Protein AF-A0A7V5XFS3-F1 (afdb_monomer)

Secondary structure (DSSP, 8-state):
--BTTB---GGGEEEEEE-TTS-EEEEESSSS-EEE--HHHHHHHHHHTT---

Organism: NCBI:txid1295609

Foldseek 3Di:
DFA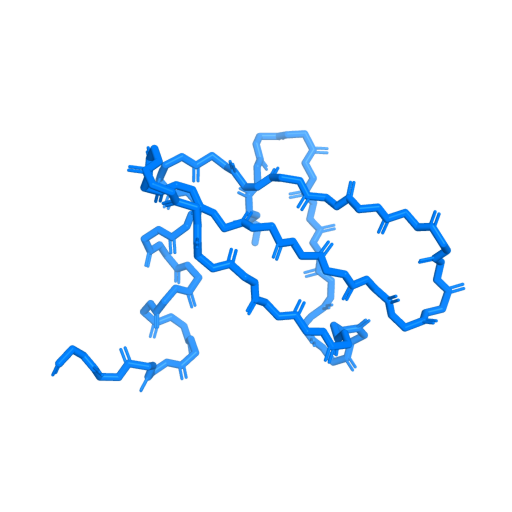PPDDDDPVQWPDWDQDPVQWIWTQGNPDRDIDIGDNVSSVVVCVVVVVDD

Structure (mmCIF, N/CA/C/O backbone):
data_AF-A0A7V5XFS3-F1
#
_entry.id   AF-A0A7V5XFS3-F1
#
loop_
_atom_site.group_PDB
_atom_site.id
_atom_site.type_symbol
_atom_site.label_atom_id
_atom_site.label_alt_id
_atom_site.label_comp_id
_atom_site.label_asym_id
_atom_site.label_entity_id
_atom_site.label_seq_id
_atom_site.pdbx_PDB_ins_code
_atom_site.Cartn_x
_atom_site.Cartn_y
_atom_site.Cartn_z
_atom_site.occupancy
_atom_site.B_iso_or_equiv
_atom_site.auth_seq_id
_atom_site.auth_comp_id
_atom_site.auth_asym_id
_atom_site.auth_atom_id
_atom_site.pdbx_PDB_model_num
ATOM 1 N N . ARG A 1 1 ? -5.311 2.042 -7.914 1.00 86.75 1 ARG A N 1
ATOM 2 C CA . ARG A 1 1 ? -4.085 2.003 -8.762 1.00 86.75 1 ARG A CA 1
ATOM 3 C C . ARG A 1 1 ? -2.985 2.808 -8.077 1.00 86.75 1 ARG A C 1
ATOM 5 O O . ARG A 1 1 ? -3.209 3.982 -7.820 1.00 86.75 1 ARG A O 1
ATOM 12 N N . ILE A 1 2 ? -1.846 2.188 -7.761 1.00 88.00 2 ILE A N 1
ATOM 13 C CA . ILE A 1 2 ? -0.810 2.765 -6.870 1.00 88.00 2 ILE A CA 1
ATOM 14 C C . ILE A 1 2 ? 0.526 3.055 -7.571 1.00 88.00 2 ILE A C 1
ATOM 16 O O . ILE A 1 2 ? 1.356 3.811 -7.069 1.00 88.00 2 ILE A O 1
ATOM 20 N N . HIS A 1 3 ? 0.724 2.496 -8.762 1.00 92.00 3 HIS A N 1
ATOM 21 C CA . HIS A 1 3 ? 1.843 2.783 -9.654 1.00 92.00 3 HIS A CA 1
ATOM 22 C C . HIS A 1 3 ? 1.350 2.693 -11.107 1.00 92.00 3 HIS A C 1
ATOM 24 O O . HIS A 1 3 ? 0.299 2.098 -11.357 1.00 92.00 3 HIS A O 1
ATOM 30 N N . LYS A 1 4 ? 2.084 3.253 -12.083 1.00 88.94 4 LYS A N 1
ATOM 31 C CA . LYS A 1 4 ? 1.685 3.146 -13.503 1.00 88.94 4 LYS A CA 1
ATOM 32 C C . LYS A 1 4 ? 1.597 1.688 -13.970 1.00 88.94 4 LYS A C 1
ATOM 34 O O . LYS A 1 4 ? 0.714 1.353 -14.748 1.00 88.94 4 LYS A O 1
ATOM 39 N N . SER A 1 5 ? 2.473 0.844 -13.427 1.00 88.12 5 SER A N 1
ATOM 40 C CA . SER A 1 5 ? 2.591 -0.575 -13.772 1.00 88.12 5 SER A CA 1
ATOM 41 C C . SER A 1 5 ? 1.710 -1.499 -12.928 1.00 88.12 5 SER A C 1
ATOM 43 O O . SER A 1 5 ? 1.585 -2.664 -13.278 1.00 88.12 5 SER A O 1
ATOM 45 N N . TYR A 1 6 ? 1.133 -1.026 -11.813 1.00 86.75 6 TYR A N 1
ATOM 46 C CA . TYR A 1 6 ? 0.517 -1.916 -10.820 1.00 86.75 6 TYR A CA 1
ATOM 47 C C . TYR A 1 6 ? -0.832 -1.399 -10.297 1.00 86.75 6 TYR A C 1
ATOM 49 O O . TYR A 1 6 ? -0.972 -0.257 -9.828 1.00 86.75 6 TYR A O 1
ATOM 57 N N . LEU A 1 7 ? -1.822 -2.291 -10.328 1.00 88.69 7 LEU A N 1
ATOM 58 C CA . LEU A 1 7 ? -3.075 -2.201 -9.586 1.00 88.69 7 LEU A CA 1
ATOM 59 C C . LEU A 1 7 ? -3.010 -3.216 -8.441 1.00 88.69 7 LEU A C 1
ATOM 61 O O . LEU A 1 7 ? -2.551 -4.333 -8.641 1.00 88.69 7 LEU A O 1
ATOM 65 N N . VAL A 1 8 ? -3.424 -2.807 -7.246 1.00 88.25 8 VAL A N 1
ATOM 66 C CA . VAL A 1 8 ? -3.327 -3.614 -6.026 1.00 88.25 8 VAL A CA 1
ATOM 67 C C . VAL A 1 8 ? -4.706 -3.670 -5.385 1.00 88.25 8 VAL A C 1
ATOM 69 O O . VAL A 1 8 ? -5.400 -2.650 -5.371 1.00 88.25 8 VAL A O 1
ATOM 72 N N . ASN A 1 9 ? -5.084 -4.849 -4.889 1.00 89.81 9 ASN A N 1
ATOM 73 C CA . ASN A 1 9 ? -6.281 -5.039 -4.079 1.00 89.81 9 ASN A CA 1
ATOM 74 C C . ASN A 1 9 ? -5.990 -4.606 -2.633 1.00 89.81 9 ASN A C 1
ATOM 76 O O . ASN A 1 9 ? -5.035 -5.099 -2.035 1.00 89.81 9 ASN A O 1
ATOM 80 N N . LEU A 1 10 ? -6.798 -3.688 -2.099 1.00 88.56 10 LEU A N 1
ATOM 81 C CA . LEU A 1 10 ? -6.622 -3.127 -0.759 1.00 88.56 10 LEU A CA 1
ATOM 82 C C . LEU A 1 10 ? -6.863 -4.164 0.345 1.00 88.56 10 LEU A C 1
ATOM 84 O O . LEU A 1 10 ? -6.121 -4.168 1.322 1.00 88.56 10 LEU A O 1
ATOM 88 N N . ASP A 1 11 ? -7.807 -5.089 0.156 1.00 89.94 11 ASP A N 1
ATOM 89 C CA . ASP A 1 11 ? -8.155 -6.107 1.163 1.00 89.94 11 ASP A CA 1
ATOM 90 C C . ASP A 1 11 ? -7.024 -7.115 1.400 1.00 89.94 11 ASP A C 1
ATOM 92 O O . ASP A 1 11 ? -6.953 -7.779 2.431 1.00 89.94 11 ASP A O 1
ATOM 96 N N . LYS A 1 12 ? -6.113 -7.224 0.430 1.00 90.81 12 LYS A N 1
ATOM 97 C CA . LYS A 1 12 ? -4.964 -8.136 0.457 1.00 90.81 12 LYS A CA 1
ATOM 98 C C . LYS A 1 12 ? -3.682 -7.471 0.950 1.00 90.81 12 LYS A C 1
ATOM 100 O O . LYS A 1 12 ? -2.610 -8.080 0.894 1.00 90.81 12 LYS A O 1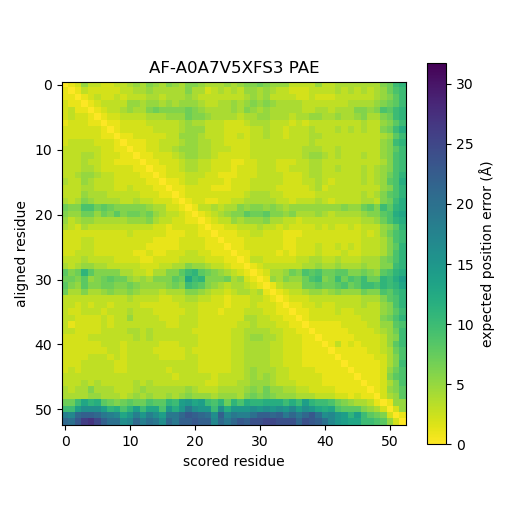
ATOM 105 N N . ILE A 1 13 ? -3.767 -6.228 1.416 1.00 90.50 13 ILE A N 1
ATOM 106 C CA . ILE A 1 13 ? -2.634 -5.517 1.999 1.00 90.50 13 ILE A CA 1
ATOM 107 C C . ILE A 1 13 ? -2.457 -5.982 3.443 1.00 90.50 13 ILE A C 1
ATOM 109 O O . ILE A 1 13 ? -3.398 -6.005 4.231 1.00 90.50 13 ILE A O 1
ATOM 113 N N . LYS A 1 14 ? -1.232 -6.373 3.791 1.00 92.38 14 LYS A N 1
ATOM 114 C CA . LYS A 1 14 ? -0.850 -6.754 5.153 1.00 92.38 14 LYS A CA 1
ATOM 115 C C . LYS A 1 14 ? -0.453 -5.528 5.964 1.00 92.38 14 LYS A C 1
ATOM 117 O O . LYS A 1 14 ? -0.893 -5.364 7.095 1.00 92.38 14 LYS A O 1
ATOM 122 N N . SER A 1 15 ? 0.388 -4.675 5.386 1.00 90.88 15 SER A N 1
ATOM 123 C CA . SER A 1 15 ? 0.842 -3.442 6.023 1.00 90.88 15 SER A CA 1
ATOM 124 C C . SER A 1 15 ? 1.299 -2.409 4.995 1.00 90.88 15 SER A C 1
ATOM 126 O O . SER A 1 15 ? 1.599 -2.719 3.836 1.00 90.88 15 SER A O 1
ATOM 128 N N . LEU A 1 16 ? 1.324 -1.156 5.443 1.00 91.00 16 LEU A N 1
ATOM 129 C CA . LEU A 1 16 ? 1.746 0.008 4.675 1.00 91.00 16 LEU A CA 1
ATOM 130 C C . LEU A 1 16 ? 2.818 0.744 5.467 1.00 91.00 16 LEU A C 1
ATOM 132 O O . LEU A 1 16 ? 2.600 1.091 6.625 1.00 91.00 16 LEU A O 1
ATOM 136 N N . ILE A 1 17 ? 3.955 1.013 4.835 1.00 92.25 17 ILE A N 1
ATOM 137 C CA . ILE A 1 17 ? 5.069 1.734 5.453 1.00 92.25 17 ILE A CA 1
ATOM 138 C C . ILE A 1 17 ? 5.317 2.998 4.638 1.00 92.25 17 ILE A C 1
ATOM 140 O O . ILE A 1 17 ? 5.575 2.934 3.436 1.00 92.25 17 ILE A O 1
ATOM 144 N N . SER A 1 18 ? 5.221 4.164 5.278 1.00 90.88 18 SER A N 1
ATOM 145 C CA . SER A 1 18 ? 5.579 5.427 4.627 1.00 90.88 18 SER A CA 1
ATOM 146 C C . SER A 1 18 ? 7.097 5.564 4.578 1.00 90.88 18 SER A C 1
ATOM 148 O O . SER A 1 18 ? 7.767 5.452 5.600 1.00 90.88 18 SER A O 1
ATOM 150 N N . LEU A 1 19 ? 7.632 5.805 3.385 1.00 90.06 19 LEU A N 1
ATOM 151 C CA . LEU A 1 19 ? 9.056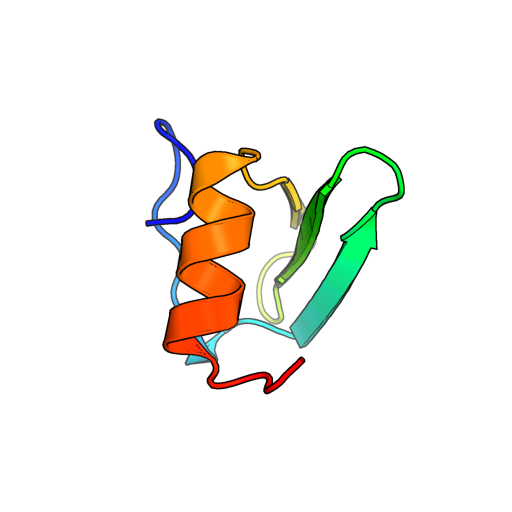 6.018 3.158 1.00 90.06 19 LEU A CA 1
ATOM 152 C C . LEU A 1 19 ? 9.381 7.518 3.210 1.00 90.06 19 LEU A C 1
ATOM 154 O O . LEU A 1 19 ? 8.544 8.363 2.880 1.00 90.06 19 LEU A O 1
ATOM 158 N N . SER A 1 20 ? 10.622 7.848 3.571 1.00 87.56 20 SER A N 1
ATOM 159 C CA . SER A 1 20 ? 11.117 9.232 3.666 1.00 87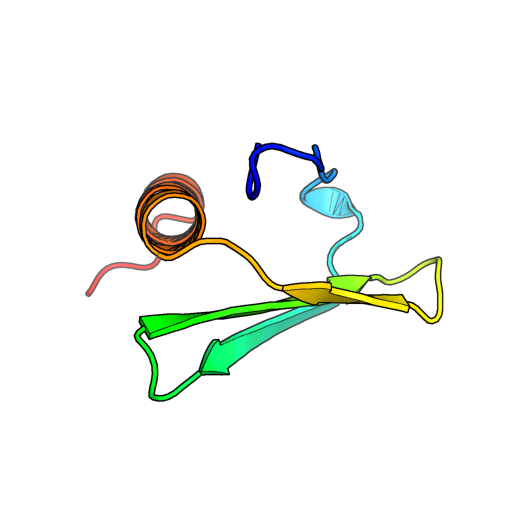.56 20 SER A CA 1
ATOM 160 C C . SER A 1 20 ? 11.096 9.987 2.331 1.00 87.56 20 SER A C 1
ATOM 162 O O . SER A 1 20 ? 11.014 11.211 2.312 1.00 87.56 20 SER A O 1
ATOM 164 N N . ASP A 1 21 ? 11.093 9.277 1.200 1.00 88.38 21 ASP A N 1
ATOM 165 C CA . ASP A 1 21 ? 10.992 9.856 -0.145 1.00 88.38 21 ASP A CA 1
ATOM 166 C C . ASP A 1 21 ? 9.548 10.222 -0.558 1.00 88.38 21 ASP A C 1
ATOM 168 O O . ASP A 1 21 ? 9.291 10.603 -1.709 1.00 88.38 21 ASP A O 1
ATOM 172 N N . GLY A 1 22 ? 8.597 10.097 0.372 1.00 85.56 22 GLY A N 1
ATOM 173 C CA . GLY A 1 22 ? 7.182 10.404 0.188 1.00 85.56 22 GLY A CA 1
ATOM 174 C C . GLY A 1 22 ? 6.373 9.281 -0.464 1.00 85.56 22 GLY A C 1
ATOM 175 O O . GLY A 1 22 ? 5.154 9.438 -0.624 1.00 85.56 22 GLY A O 1
ATOM 176 N N . LYS A 1 23 ? 7.004 8.156 -0.824 1.00 92.62 23 LYS A N 1
ATOM 177 C CA . LYS A 1 23 ? 6.312 6.952 -1.300 1.00 92.62 23 LYS A CA 1
ATOM 178 C C . LYS A 1 23 ? 5.805 6.114 -0.127 1.00 92.62 23 LYS A C 1
ATOM 180 O O . LYS A 1 23 ? 6.059 6.386 1.042 1.00 92.62 23 LYS A O 1
ATOM 185 N N . ILE A 1 24 ? 5.048 5.088 -0.474 1.00 92.31 24 ILE A N 1
ATOM 186 C CA . ILE A 1 24 ? 4.556 4.058 0.436 1.00 92.31 24 ILE A CA 1
ATOM 187 C C . ILE A 1 24 ? 5.019 2.709 -0.088 1.00 92.31 24 ILE A C 1
ATOM 189 O O . ILE A 1 24 ? 4.907 2.428 -1.290 1.00 92.31 24 ILE A O 1
ATOM 193 N N . GLU A 1 25 ? 5.533 1.904 0.822 1.00 93.81 25 GLU A N 1
ATOM 194 C CA . GLU A 1 25 ? 5.841 0.505 0.625 1.00 93.81 25 GLU A CA 1
ATOM 195 C C . GLU A 1 25 ? 4.6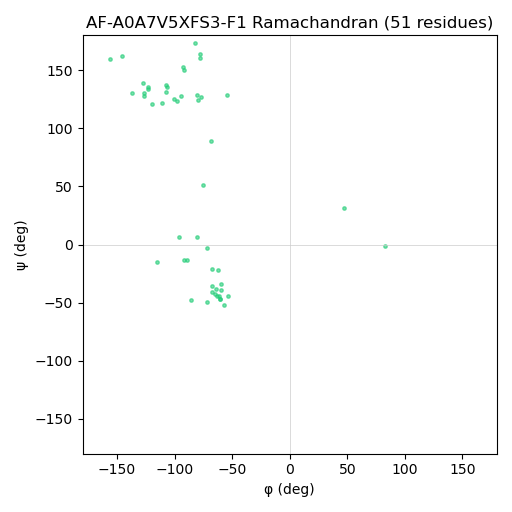58 -0.345 1.105 1.00 93.81 25 GLU A C 1
ATOM 197 O O . GLU A 1 25 ? 4.145 -0.153 2.207 1.00 93.81 25 GLU A O 1
ATOM 202 N N . ILE A 1 26 ? 4.188 -1.243 0.244 1.00 92.56 26 ILE A N 1
ATOM 203 C CA . ILE A 1 26 ? 3.026 -2.100 0.467 1.00 92.56 26 ILE A CA 1
ATOM 204 C C . ILE A 1 26 ? 3.519 -3.532 0.607 1.00 92.56 26 ILE A C 1
ATOM 206 O O . ILE A 1 26 ? 4.138 -4.077 -0.313 1.00 92.56 26 ILE A O 1
ATOM 210 N N . HIS A 1 27 ? 3.206 -4.137 1.744 1.00 92.75 27 HIS A N 1
ATOM 211 C CA . HIS A 1 27 ? 3.461 -5.545 2.012 1.00 92.75 27 HIS A CA 1
ATOM 212 C C . HIS A 1 27 ? 2.151 -6.298 1.814 1.00 92.75 27 HIS A C 1
ATOM 214 O O . HIS A 1 27 ? 1.129 -5.935 2.397 1.00 92.75 27 HIS A O 1
ATOM 220 N N . MET A 1 28 ? 2.159 -7.315 0.960 1.00 92.12 28 MET A N 1
ATOM 221 C CA . MET A 1 28 ? 0.961 -8.087 0.626 1.00 92.12 28 MET A CA 1
ATOM 222 C C . MET A 1 28 ? 0.828 -9.305 1.546 1.00 92.12 28 MET A C 1
ATOM 224 O O . MET A 1 28 ? 1.829 -9.840 2.016 1.00 92.12 28 MET A O 1
ATOM 228 N N . GLN A 1 29 ? -0.405 -9.743 1.810 1.00 90.38 29 GLN A N 1
ATOM 229 C CA . GLN A 1 29 ? -0.667 -10.912 2.662 1.00 90.38 29 GLN A CA 1
ATOM 230 C C . GLN A 1 29 ? -0.290 -12.223 1.962 1.00 90.38 29 GLN A C 1
ATOM 232 O O . GLN A 1 29 ? 0.440 -13.034 2.521 1.00 90.38 29 GLN A O 1
ATOM 237 N N . ASP A 1 30 ? -0.757 -12.392 0.723 1.00 87.81 30 ASP A N 1
ATOM 238 C CA . ASP A 1 30 ? -0.719 -13.682 0.018 1.00 87.81 30 ASP A CA 1
ATOM 239 C C . ASP A 1 30 ? 0.537 -13.879 -0.841 1.00 87.81 30 ASP A C 1
ATOM 241 O O . ASP A 1 30 ? 0.815 -14.977 -1.316 1.00 87.81 30 ASP A O 1
ATOM 245 N N . ILE A 1 31 ? 1.295 -12.808 -1.082 1.00 86.25 31 ILE A N 1
ATOM 246 C CA . ILE A 1 31 ? 2.518 -12.851 -1.882 1.00 86.25 31 ILE A CA 1
ATOM 247 C C . ILE A 1 31 ? 3.660 -12.245 -1.082 1.00 86.25 31 ILE A C 1
ATOM 249 O O . ILE A 1 31 ? 3.550 -11.125 -0.588 1.00 86.25 31 ILE A O 1
ATOM 253 N N . ASN A 1 32 ? 4.791 -12.951 -1.018 1.00 84.19 32 ASN A N 1
ATOM 254 C CA . ASN A 1 32 ? 6.024 -12.449 -0.408 1.00 84.19 32 ASN A CA 1
ATOM 255 C C . ASN A 1 32 ? 6.718 -11.429 -1.331 1.00 84.19 32 ASN A C 1
ATOM 257 O O . ASN A 1 32 ? 7.879 -11.575 -1.714 1.00 84.19 32 ASN A O 1
ATOM 261 N N . ARG A 1 33 ? 5.959 -10.428 -1.785 1.00 84.31 33 ARG A N 1
ATOM 262 C CA . ARG A 1 33 ? 6.430 -9.327 -2.617 1.00 84.31 33 ARG A CA 1
ATOM 263 C C . ARG A 1 33 ? 6.124 -8.009 -1.940 1.00 84.31 33 ARG A C 1
ATOM 265 O O . ARG A 1 33 ? 5.009 -7.748 -1.496 1.00 84.31 33 ARG A O 1
ATOM 272 N N . ILE A 1 34 ? 7.135 -7.159 -1.975 1.00 90.44 34 ILE A N 1
ATOM 273 C CA . ILE A 1 34 ? 7.068 -5.785 -1.521 1.00 90.44 34 ILE A CA 1
ATOM 274 C C . ILE A 1 34 ? 6.836 -4.905 -2.748 1.00 90.44 34 ILE A C 1
ATOM 276 O O . ILE A 1 34 ? 7.601 -4.951 -3.716 1.00 90.44 34 ILE A O 1
ATOM 280 N N . LEU A 1 35 ? 5.768 -4.112 -2.727 1.00 90.56 35 LEU A N 1
ATOM 281 C CA . LEU A 1 35 ? 5.429 -3.191 -3.808 1.00 9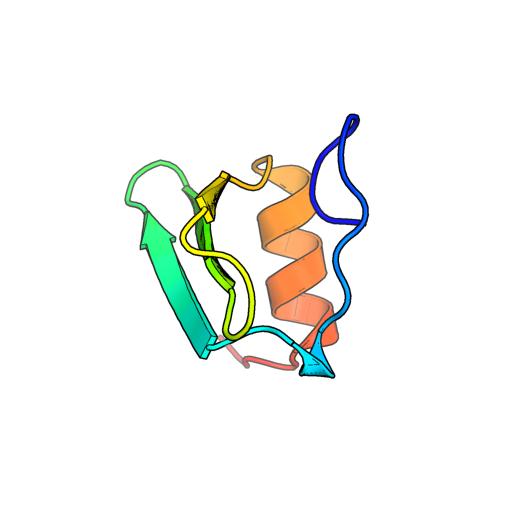0.56 35 LEU A CA 1
ATOM 282 C C . LEU A 1 35 ? 5.705 -1.758 -3.373 1.00 90.56 35 LEU A C 1
ATOM 284 O O . LEU A 1 35 ? 5.348 -1.347 -2.275 1.00 90.56 35 LEU A O 1
ATOM 288 N N . LYS A 1 36 ? 6.292 -0.961 -4.265 1.00 92.19 36 LYS A N 1
ATOM 289 C CA . LYS A 1 36 ? 6.513 0.469 -4.030 1.00 92.19 36 LYS A CA 1
ATOM 290 C C . LYS A 1 36 ? 5.555 1.289 -4.879 1.00 92.19 36 LYS A C 1
ATOM 292 O O . LYS A 1 36 ? 5.400 1.064 -6.081 1.00 92.19 36 LYS A O 1
ATOM 297 N N . THR A 1 37 ? 4.898 2.244 -4.241 1.00 93.00 37 THR A N 1
ATOM 298 C CA . THR A 1 37 ? 4.011 3.202 -4.912 1.00 93.00 37 THR A CA 1
ATOM 299 C C . THR A 1 37 ? 4.812 4.302 -5.617 1.00 93.00 37 THR A C 1
ATOM 301 O O . THR A 1 37 ? 5.972 4.551 -5.295 1.00 93.00 37 THR A O 1
ATOM 304 N N . SER A 1 38 ? 4.209 5.000 -6.584 1.00 92.81 38 SER A N 1
ATOM 305 C CA . SER A 1 38 ? 4.744 6.304 -7.016 1.00 92.81 38 SER A CA 1
ATOM 306 C C . SER A 1 38 ? 4.359 7.395 -6.010 1.00 92.81 38 SER A C 1
ATOM 308 O O . SER A 1 38 ? 3.414 7.212 -5.249 1.00 92.81 38 SER A O 1
ATOM 310 N N . LYS A 1 39 ? 5.007 8.571 -6.039 1.00 90.69 39 LYS A N 1
ATOM 311 C CA . LYS A 1 39 ? 4.618 9.716 -5.181 1.00 90.69 39 LYS A CA 1
ATOM 312 C C . LYS A 1 39 ? 3.132 10.086 -5.334 1.00 90.69 39 LYS A C 1
ATOM 314 O O . LYS A 1 39 ? 2.428 10.271 -4.347 1.00 90.69 39 LYS A O 1
ATOM 319 N N . LEU A 1 40 ? 2.634 10.128 -6.575 1.00 90.62 40 LEU A N 1
ATOM 320 C CA . LEU A 1 40 ? 1.219 10.399 -6.857 1.00 90.62 40 LEU A CA 1
ATOM 321 C C . LEU A 1 40 ? 0.305 9.266 -6.368 1.00 90.62 40 LEU A C 1
ATOM 323 O O . LEU A 1 40 ? -0.764 9.524 -5.818 1.00 90.62 40 LEU A O 1
ATOM 327 N N . GLY A 1 41 ? 0.723 8.012 -6.559 1.00 90.88 41 GLY A N 1
ATOM 328 C CA . GLY A 1 41 ? -0.013 6.847 -6.076 1.00 90.88 41 GLY A CA 1
ATOM 329 C C . GLY A 1 41 ? -0.092 6.797 -4.554 1.00 90.88 41 GLY A C 1
ATOM 330 O O . GLY A 1 41 ? -1.152 6.491 -4.023 1.00 90.88 41 GLY A O 1
ATOM 331 N N . ALA A 1 42 ? 0.987 7.173 -3.864 1.00 91.12 42 ALA A N 1
ATOM 332 C CA . ALA A 1 42 ? 1.035 7.303 -2.413 1.00 91.12 42 ALA A CA 1
ATOM 333 C C . ALA A 1 42 ? 0.039 8.350 -1.905 1.00 91.12 42 ALA A C 1
ATOM 335 O O . ALA A 1 42 ? -0.728 8.060 -0.994 1.00 91.12 42 ALA A O 1
ATOM 336 N N . LYS A 1 43 ? -0.002 9.541 -2.524 1.00 90.06 43 LYS A N 1
ATOM 337 C CA . LYS A 1 43 ? -0.966 10.595 -2.164 1.00 90.06 43 LYS A CA 1
ATOM 338 C C . LYS A 1 43 ? -2.411 10.096 -2.283 1.00 90.06 43 LYS A C 1
ATOM 340 O O . LYS A 1 43 ? -3.149 10.140 -1.30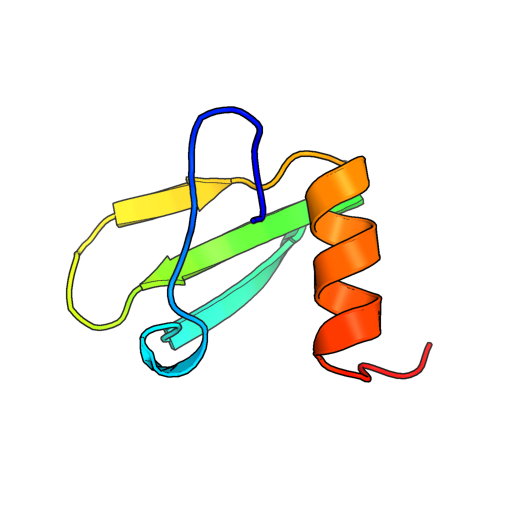5 1.00 90.06 43 LYS A O 1
ATOM 345 N N . ARG A 1 44 ? -2.767 9.526 -3.439 1.00 89.44 44 ARG A N 1
ATOM 346 C CA . ARG A 1 44 ? -4.101 8.947 -3.671 1.00 89.44 44 ARG A CA 1
ATOM 347 C C . ARG A 1 44 ? -4.426 7.814 -2.700 1.00 89.44 44 ARG A C 1
ATOM 349 O O . ARG A 1 44 ? -5.559 7.698 -2.257 1.00 89.44 44 ARG A O 1
ATOM 356 N N . LEU A 1 45 ? -3.446 6.972 -2.372 1.00 89.06 45 LEU A N 1
ATOM 357 C CA . LEU A 1 45 ? -3.639 5.870 -1.432 1.00 89.06 45 LEU A CA 1
ATOM 358 C C . LEU A 1 45 ? -3.961 6.388 -0.023 1.00 89.06 45 LEU A C 1
ATOM 360 O O . LEU A 1 45 ? -4.877 5.864 0.602 1.00 89.06 45 LEU A O 1
ATOM 364 N N . ARG A 1 46 ? -3.271 7.436 0.452 1.00 87.50 46 ARG A N 1
ATOM 365 C CA . ARG A 1 46 ? -3.575 8.077 1.746 1.00 87.50 46 ARG A CA 1
ATOM 366 C C . ARG A 1 46 ? -4.989 8.664 1.772 1.00 87.50 46 ARG A C 1
ATOM 368 O O . ARG A 1 46 ? -5.713 8.441 2.735 1.00 87.50 46 ARG A O 1
ATOM 375 N N . GLU A 1 47 ? -5.386 9.346 0.696 1.00 88.19 47 GLU A N 1
ATOM 376 C CA . GLU A 1 47 ? -6.735 9.913 0.539 1.00 88.19 47 GLU A CA 1
ATOM 377 C C . GLU A 1 47 ? -7.821 8.822 0.574 1.00 88.19 47 GLU A C 1
ATOM 379 O O . GLU A 1 47 ? -8.795 8.948 1.314 1.00 88.19 47 GLU A O 1
ATOM 384 N N . ILE A 1 48 ? -7.633 7.722 -0.170 1.00 86.56 48 ILE A N 1
ATOM 385 C CA . ILE A 1 48 ? -8.579 6.591 -0.221 1.00 86.56 48 ILE A CA 1
ATOM 386 C C . ILE A 1 48 ? -8.717 5.917 1.143 1.00 86.56 48 ILE A C 1
ATOM 388 O O . ILE A 1 48 ? -9.828 5.616 1.574 1.00 86.56 48 ILE A O 1
ATOM 392 N N . LEU A 1 49 ? -7.596 5.695 1.828 1.00 83.38 49 LEU A N 1
ATOM 393 C CA . LEU A 1 49 ? -7.590 5.067 3.148 1.00 83.38 49 LEU A CA 1
ATOM 394 C C . LEU A 1 49 ? -8.140 5.988 4.243 1.00 83.38 49 LEU A C 1
ATOM 396 O O . LEU A 1 49 ? -8.221 5.562 5.392 1.00 83.38 49 LEU A O 1
ATOM 400 N N . LYS A 1 50 ? -8.502 7.239 3.911 1.00 77.38 50 LYS A N 1
ATOM 401 C CA . LYS A 1 50 ? -8.932 8.272 4.864 1.00 77.38 50 LYS A CA 1
ATOM 402 C C . LYS A 1 50 ? -8.000 8.369 6.073 1.00 77.38 50 LYS A C 1
ATOM 404 O O . LYS A 1 50 ? -8.442 8.712 7.169 1.00 77.38 50 LYS A O 1
ATOM 409 N N . LEU A 1 51 ? -6.713 8.076 5.872 1.00 62.88 51 LEU A N 1
ATOM 410 C CA . LEU A 1 51 ? -5.676 8.320 6.862 1.00 62.88 51 LEU A CA 1
ATOM 411 C C . LEU A 1 51 ? -5.566 9.841 6.961 1.00 62.88 51 LEU A C 1
ATOM 413 O O . LEU A 1 51 ? -4.869 10.474 6.166 1.00 62.88 51 LEU A O 1
ATOM 417 N N . LYS A 1 52 ? -6.373 10.429 7.852 1.00 45.62 52 LYS A N 1
ATOM 418 C CA . LYS A 1 52 ? -6.343 11.859 8.150 1.00 45.62 52 LYS A CA 1
ATOM 419 C C . LYS A 1 52 ? -4.911 12.216 8.545 1.00 45.62 52 LYS A C 1
ATOM 421 O O . LYS A 1 52 ? -4.307 11.524 9.361 1.00 45.62 52 LYS A O 1
ATOM 426 N N . SER A 1 53 ? -4.387 13.247 7.885 1.00 47.41 53 SER A N 1
ATOM 427 C CA . SER A 1 53 ? -3.224 13.995 8.370 1.00 47.41 53 SER A CA 1
ATOM 428 C C . SER A 1 53 ? -3.581 14.718 9.660 1.00 47.41 53 SER A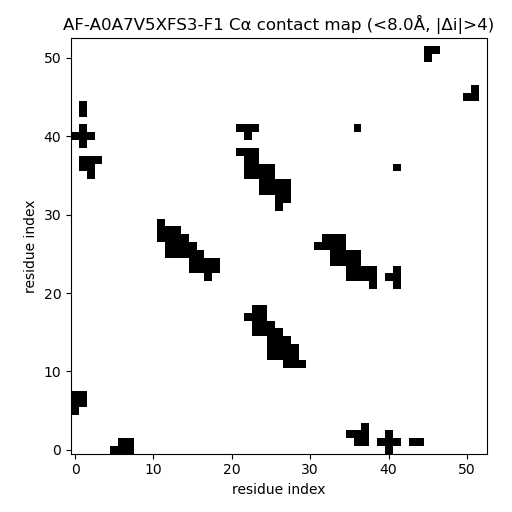 C 1
ATOM 430 O O . SER A 1 53 ? -4.776 15.077 9.800 1.00 47.41 53 SER A O 1
#

pLDDT: mean 87.26, std 9.3, range [45.62, 93.81]

Radius of gyration: 10.27 Å; Cα contacts (8 Å, |Δi|>4): 76; chains: 1; bounding box: 20×28×22 Å

Sequence (53 aa):
RIHKSYLVNLDKIKSLISLSDGKIEIHMQDINRILKTSKLGAKRLREILKLKS

InterPro domains:
  IPR007492 LytTR DNA-binding domain [PF04397] (1-49)
  IPR007492 LytTR DNA-binding domain [PS50930] (1-51)

Solvent-accessible surface area (backbone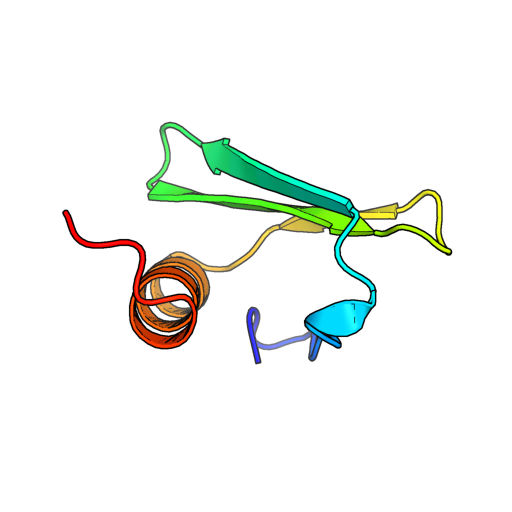 atoms only — not comparable to full-atom values): 3195 Å² total; per-residue (Å²): 106,32,35,98,91,41,76,72,67,74,90,48,51,64,48,78,45,80,43,95,88,57,24,30,40,38,35,39,64,91,44,104,51,80,45,71,33,36,56,69,24,26,52,53,49,38,60,73,68,62,60,76,128

Mean predicted aligned error: 4.22 Å

Nearest PDB structures (foldseek):
  4lmq-assembly1_D  TM=5.743E-01  e=3.892E-02  Homo sapiens
  7x09-assembly1_A  TM=5.966E-01  e=7.244E-01  Homo sapiens
  5d68-assembly3_C  TM=6.544E-01  e=4.186E+00  Homo sapiens
  3au5-assembly2_B  TM=5.116E-01  e=3.676E+00  Homo sapiens
  3au5-assembly1_A  TM=4.189E-01  e=1.686E+00  Homo sapiens